Protein AF-A0A7S1A5G3-F1 (afdb_monomer_lite)

pLDDT: mean 84.03, std 14.02, range [36.09, 97.75]

InterPro domains:
  IPR007710 Nucleoside 2-deoxyribosyltransferase [PF05014] (2-92)

Secondary structure (DSSP, 8-state):
-TTSPPP--HHHHHHHTT---TTSTTHHHHHHHHHHHHHHHSS-EEEE--BTTBPHHHHHHHHHHHHTT--EEEE-------SSTTS-S-GGGGGGS-SSHHHHGGGEESSGGGGG-TTSHHHHHHTTPPPP---

Sequence (135 aa):
EALDVEVYEPFQRNVQAGLIRKDDADWAWRVAQADAEAVRSCDALFAVITGVPPDEGVCVELGIAIALGKPTFLFRDDCRPAESEGIPCNLMLMAGLPRDPRERRRYFYSSLDQIGDPAMALWDWARGSPATDCT

Organism: Noctiluca scintillans (NCBI:txid2966)

Radius of gyration: 15.72 Å; chains: 1; bounding box: 36×31×41 Å

Foldseek 3Di:
DLLPDDDDDLVVVCVVVVLDDPPDPCSVVVSLVVLLVCLVPDQAEEAEQEDVRGDPSSVVSLVSNLVVLHQYAYEYQDDDAADDDPDRYDPVSCSNAAPDPCRRVLRYHNDPVSCNPPSHQNNCVSVVNPSDDRD

Structure (mmCIF, N/CA/C/O backbone):
data_AF-A0A7S1A5G3-F1
#
_entry.id   AF-A0A7S1A5G3-F1
#
loop_
_atom_site.group_PDB
_atom_site.id
_atom_site.type_symbol
_atom_site.label_atom_id
_atom_site.label_alt_id
_atom_site.label_comp_id
_atom_site.label_asym_id
_atom_site.label_entity_id
_atom_site.label_seq_id
_atom_site.pdbx_PDB_ins_code
_atom_site.Cartn_x
_atom_site.Cartn_y
_atom_site.Cartn_z
_atom_site.occupancy
_atom_site.B_iso_or_equiv
_atom_site.auth_seq_id
_atom_site.auth_comp_id
_atom_site.auth_asym_id
_atom_site.auth_atom_id
_atom_site.pdbx_PDB_model_num
ATOM 1 N N . GLU A 1 1 ? -5.161 -15.319 3.426 1.00 49.81 1 GLU A N 1
ATOM 2 C CA . GLU A 1 1 ? -6.476 -16.001 3.442 1.00 49.81 1 GLU A CA 1
ATOM 3 C C . GLU A 1 1 ? -7.374 -15.645 4.638 1.00 49.81 1 GLU A C 1
ATOM 5 O O . GLU A 1 1 ? -8.580 -15.713 4.482 1.00 49.81 1 GLU A O 1
ATOM 10 N N . ALA A 1 2 ? -6.862 -15.204 5.800 1.00 62.97 2 ALA A N 1
ATOM 11 C CA . ALA A 1 2 ? -7.689 -14.952 6.999 1.00 62.97 2 ALA A CA 1
ATOM 12 C C . ALA A 1 2 ? -8.745 -13.820 6.896 1.00 62.97 2 ALA A C 1
ATOM 14 O O . ALA A 1 2 ? -9.651 -13.771 7.724 1.00 62.97 2 ALA A O 1
ATOM 15 N N . LEU A 1 3 ? -8.630 -12.923 5.910 1.00 74.56 3 LEU A N 1
ATOM 16 C CA . LEU A 1 3 ? -9.534 -11.780 5.708 1.00 74.56 3 LEU A CA 1
ATOM 17 C C . LEU A 1 3 ? -10.351 -11.852 4.411 1.00 74.56 3 LEU A C 1
ATOM 19 O O . LEU A 1 3 ? -10.988 -10.869 4.066 1.00 74.56 3 LEU A O 1
ATOM 23 N N . ASP A 1 4 ? -10.310 -12.977 3.689 1.00 81.25 4 ASP A N 1
ATOM 24 C CA . ASP A 1 4 ? -10.963 -13.124 2.373 1.00 81.25 4 ASP A CA 1
ATOM 25 C C . ASP A 1 4 ? -10.546 -12.050 1.341 1.00 81.25 4 ASP A C 1
ATOM 27 O O . ASP A 1 4 ? -11.309 -11.643 0.472 1.00 81.25 4 ASP A O 1
ATOM 31 N N . VAL A 1 5 ? -9.300 -11.575 1.451 1.00 82.12 5 VAL A N 1
ATOM 32 C CA . VAL A 1 5 ? -8.686 -10.625 0.514 1.00 82.12 5 VAL A CA 1
ATOM 33 C C . VAL A 1 5 ? -7.734 -11.352 -0.431 1.00 82.12 5 VAL A C 1
ATOM 35 O O . VAL A 1 5 ? -6.932 -12.191 0.001 1.00 82.12 5 VAL A O 1
ATOM 38 N N . GLU A 1 6 ? -7.787 -11.006 -1.716 1.00 85.44 6 GLU A N 1
ATOM 39 C CA . GLU A 1 6 ? -6.766 -11.409 -2.681 1.00 85.44 6 GLU A CA 1
ATOM 40 C C . GLU A 1 6 ? -5.528 -10.521 -2.510 1.00 85.44 6 GLU A C 1
ATOM 42 O O . GLU A 1 6 ? -5.623 -9.295 -2.468 1.00 85.44 6 GLU A O 1
ATOM 47 N N . VAL A 1 7 ? -4.349 -11.139 -2.415 1.00 86.88 7 VAL A N 1
ATOM 48 C CA . VAL A 1 7 ? -3.080 -10.411 -2.317 1.00 86.88 7 VAL A CA 1
ATOM 49 C C . VAL A 1 7 ? -2.415 -10.373 -3.687 1.00 86.88 7 VAL A C 1
ATOM 51 O O . VAL A 1 7 ? -2.089 -11.410 -4.273 1.00 86.88 7 VAL A O 1
ATOM 54 N N . TYR A 1 8 ? -2.176 -9.160 -4.178 1.00 84.38 8 TYR A N 1
ATOM 55 C CA . TYR A 1 8 ? -1.334 -8.914 -5.340 1.00 84.38 8 TYR A CA 1
ATOM 56 C C . TYR A 1 8 ? 0.064 -8.502 -4.869 1.00 84.38 8 TYR A C 1
ATOM 58 O O . TYR A 1 8 ? 0.243 -7.407 -4.345 1.00 84.38 8 TYR A O 1
ATOM 66 N N . GLU A 1 9 ? 1.050 -9.383 -5.046 1.00 85.94 9 GLU A N 1
ATOM 67 C CA . GLU A 1 9 ? 2.460 -9.079 -4.778 1.00 85.94 9 GLU A CA 1
ATOM 68 C C . GLU A 1 9 ? 3.178 -8.822 -6.121 1.00 85.94 9 GLU A C 1
ATOM 70 O O . GLU A 1 9 ? 3.230 -9.737 -6.959 1.00 85.94 9 GLU A O 1
ATOM 75 N N . PRO A 1 10 ? 3.673 -7.593 -6.372 1.00 78.56 10 PRO A N 1
ATOM 76 C CA . PRO A 1 10 ? 4.192 -7.193 -7.678 1.00 78.56 10 PRO A CA 1
ATOM 77 C C . PRO A 1 10 ? 5.359 -8.043 -8.176 1.00 78.56 10 PRO A C 1
ATOM 79 O O . PRO A 1 10 ? 5.381 -8.425 -9.348 1.00 78.56 10 PRO A O 1
ATOM 82 N N . PHE A 1 11 ? 6.312 -8.404 -7.313 1.00 77.12 11 PHE A N 1
ATOM 83 C CA . PHE A 1 11 ? 7.509 -9.118 -7.747 1.00 77.12 11 PHE A CA 1
ATOM 84 C C . PHE A 1 11 ? 7.169 -10.516 -8.273 1.00 77.12 11 PHE A C 1
ATOM 86 O O . PHE A 1 11 ? 7.557 -10.883 -9.386 1.00 77.12 11 PHE A O 1
ATOM 93 N N . GLN A 1 12 ? 6.382 -11.282 -7.521 1.00 77.56 12 GLN A N 1
ATOM 94 C CA . GLN A 1 12 ? 5.920 -12.608 -7.904 1.00 77.56 12 GLN A CA 1
ATOM 95 C C . GLN A 1 12 ? 5.108 -12.556 -9.202 1.00 77.56 12 GLN A C 1
ATOM 97 O O . GLN A 1 12 ? 5.316 -13.390 -10.087 1.00 77.56 12 GLN A O 1
ATOM 102 N N . ARG A 1 13 ? 4.214 -11.570 -9.350 1.00 79.19 13 ARG A N 1
ATOM 103 C CA . ARG A 1 13 ? 3.371 -11.410 -10.547 1.00 79.19 13 ARG A CA 1
ATOM 104 C C . ARG A 1 13 ? 4.196 -11.017 -11.775 1.00 79.19 13 ARG A C 1
ATOM 106 O O . ARG A 1 13 ? 4.025 -11.625 -12.829 1.00 79.19 13 ARG A O 1
ATOM 113 N N . ASN A 1 14 ? 5.141 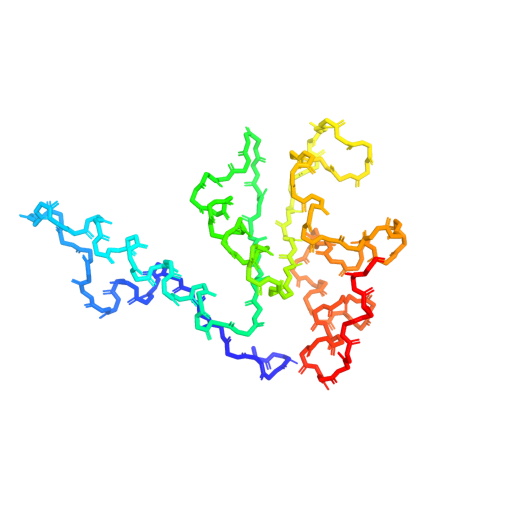-10.088 -11.642 1.00 77.38 14 ASN A N 1
ATOM 114 C CA . ASN A 1 14 ? 6.014 -9.656 -12.739 1.00 77.38 14 ASN A CA 1
ATOM 115 C C . ASN A 1 14 ? 6.971 -10.765 -13.199 1.00 77.38 14 ASN A C 1
ATOM 117 O O . ASN A 1 14 ? 7.229 -10.904 -14.400 1.00 77.38 14 ASN A O 1
ATOM 121 N N . VAL A 1 15 ? 7.463 -11.588 -12.265 1.00 75.00 15 VAL A N 1
ATOM 122 C CA . VAL A 1 15 ? 8.238 -12.798 -12.580 1.00 75.00 15 VAL A CA 1
ATOM 123 C C . VAL A 1 15 ? 7.375 -13.809 -13.337 1.00 75.00 15 VAL A C 1
ATOM 125 O O . VAL A 1 15 ? 7.792 -14.288 -14.391 1.00 75.00 15 VAL A O 1
ATOM 128 N N . GLN A 1 16 ? 6.165 -14.107 -12.851 1.00 71.00 16 GLN A N 1
ATOM 129 C CA . GLN A 1 16 ? 5.237 -15.037 -13.510 1.00 71.00 16 GLN A CA 1
ATOM 130 C C . GLN A 1 16 ? 4.817 -14.561 -14.907 1.00 71.00 16 GLN A C 1
ATOM 132 O O . GLN A 1 16 ? 4.711 -15.370 -15.826 1.00 71.00 16 GLN A O 1
ATOM 137 N N . ALA A 1 17 ? 4.624 -13.253 -15.083 1.00 72.69 17 ALA A N 1
ATOM 138 C CA . ALA A 1 17 ? 4.282 -12.634 -16.361 1.00 72.69 17 ALA A CA 1
ATOM 139 C C . ALA A 1 17 ? 5.467 -12.556 -17.344 1.00 72.69 17 ALA A C 1
ATOM 141 O O . ALA A 1 17 ? 5.286 -12.147 -18.491 1.00 72.69 17 ALA A O 1
ATOM 142 N N . GLY A 1 18 ? 6.684 -12.926 -16.922 1.00 77.94 18 GLY A N 1
ATOM 143 C CA . GLY A 1 18 ? 7.877 -12.885 -17.770 1.00 77.94 18 GLY A CA 1
ATOM 144 C C . GLY A 1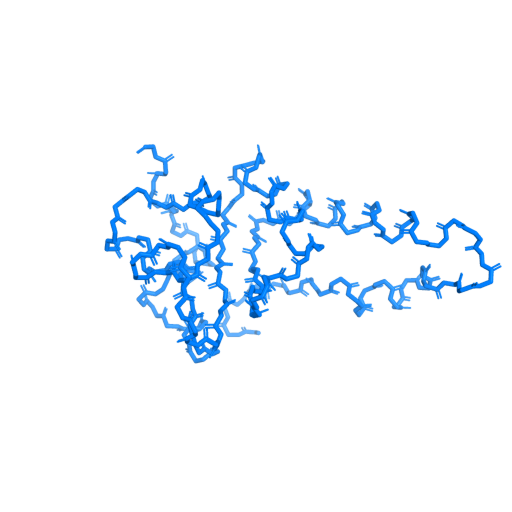 18 ? 8.313 -11.468 -18.153 1.00 77.94 18 GLY A C 1
ATOM 145 O O . GLY A 1 18 ? 8.990 -11.291 -19.166 1.00 77.94 18 GLY A O 1
ATOM 146 N N . LEU A 1 19 ? 7.928 -10.455 -17.366 1.00 75.62 19 LEU A N 1
ATOM 147 C CA . LEU A 1 19 ? 8.259 -9.051 -17.636 1.00 75.62 19 LEU A CA 1
ATOM 148 C C . LEU A 1 19 ? 9.722 -8.725 -17.316 1.00 75.62 19 LEU A C 1
ATOM 150 O O . LEU A 1 19 ? 10.304 -7.819 -17.911 1.00 75.62 19 LEU A O 1
ATOM 154 N N . ILE A 1 20 ? 10.341 -9.483 -16.409 1.00 79.94 20 ILE A N 1
ATOM 155 C CA . ILE A 1 20 ? 11.737 -9.284 -16.018 1.00 79.94 20 ILE A CA 1
ATOM 156 C C . ILE A 1 20 ? 12.656 -9.977 -17.028 1.00 79.94 20 ILE A C 1
ATOM 158 O O . ILE A 1 20 ? 12.984 -11.157 -16.904 1.00 79.94 20 ILE A O 1
ATOM 162 N N . ARG A 1 21 ? 13.102 -9.212 -18.025 1.00 80.38 21 ARG A N 1
ATOM 163 C CA . ARG A 1 21 ? 14.027 -9.654 -19.074 1.00 80.38 21 ARG A CA 1
ATOM 164 C C . ARG A 1 21 ? 15.229 -8.729 -19.172 1.00 80.38 21 ARG A C 1
ATOM 166 O O . ARG A 1 21 ? 15.201 -7.734 -19.879 1.00 80.38 21 ARG A O 1
ATOM 173 N N . LYS A 1 22 ? 16.307 -9.054 -18.453 1.00 79.25 22 LYS A N 1
ATOM 174 C CA . LYS A 1 22 ? 17.496 -8.183 -18.344 1.00 79.25 22 LYS A CA 1
ATOM 175 C C . LYS A 1 22 ? 18.222 -7.927 -19.673 1.00 79.25 22 LYS A C 1
ATOM 177 O O . LYS A 1 22 ? 19.060 -7.035 -19.732 1.00 79.25 22 LYS A O 1
ATOM 182 N N . ASP A 1 23 ? 17.917 -8.704 -20.705 1.00 87.06 23 ASP A N 1
ATOM 183 C CA . ASP A 1 23 ? 18.405 -8.561 -22.076 1.00 87.06 23 ASP A CA 1
ATOM 184 C C . ASP A 1 23 ? 17.576 -7.588 -22.941 1.00 87.06 23 ASP A C 1
ATOM 186 O O . ASP A 1 23 ? 17.947 -7.315 -24.080 1.00 87.06 23 ASP A O 1
ATOM 190 N N . ASP A 1 24 ? 16.476 -7.049 -22.415 1.00 86.44 24 ASP A N 1
ATOM 191 C CA . ASP A 1 24 ? 15.525 -6.192 -23.123 1.00 86.44 24 ASP A CA 1
ATOM 192 C C . ASP A 1 24 ? 15.531 -4.769 -22.544 1.00 86.44 24 ASP A C 1
ATOM 194 O O . ASP A 1 24 ? 15.118 -4.564 -21.412 1.00 86.44 24 ASP A O 1
ATOM 198 N N . ALA A 1 25 ? 15.960 -3.760 -23.305 1.00 88.56 25 ALA A N 1
ATOM 199 C CA . ALA A 1 25 ? 16.104 -2.389 -22.796 1.00 88.56 25 ALA A CA 1
ATOM 200 C C . ALA A 1 25 ? 14.824 -1.799 -22.153 1.00 88.56 25 ALA A C 1
ATOM 202 O O . ALA A 1 25 ? 14.935 -0.941 -21.277 1.00 88.56 25 ALA A O 1
ATOM 203 N N . ASP A 1 26 ? 13.636 -2.299 -22.514 1.00 91.94 26 ASP A N 1
ATOM 204 C CA . ASP A 1 26 ? 12.344 -1.789 -22.044 1.00 91.94 26 ASP A CA 1
ATOM 205 C C . ASP A 1 26 ? 11.768 -2.584 -20.858 1.00 91.94 26 ASP A C 1
ATOM 207 O O . ASP A 1 26 ? 10.647 -2.316 -20.409 1.00 91.94 26 ASP A O 1
ATOM 211 N N . TRP A 1 27 ? 12.479 -3.597 -20.341 1.00 90.69 27 TRP A N 1
ATOM 212 C CA . TRP A 1 27 ? 11.969 -4.447 -19.254 1.00 90.69 27 TRP A CA 1
ATOM 213 C C . TRP A 1 27 ? 11.611 -3.628 -18.007 1.00 90.69 27 TRP A C 1
ATOM 215 O O . TRP A 1 27 ? 10.518 -3.779 -17.465 1.00 90.69 27 TRP A O 1
ATOM 225 N N . ALA A 1 28 ? 12.491 -2.711 -17.594 1.00 89.31 28 ALA A N 1
ATOM 226 C CA . ALA A 1 28 ? 12.301 -1.916 -16.383 1.00 89.31 28 ALA A CA 1
ATOM 227 C C . ALA A 1 28 ? 11.111 -0.953 -16.517 1.00 89.31 28 ALA A C 1
ATOM 229 O O . ALA A 1 28 ? 10.328 -0.800 -15.583 1.00 89.31 28 ALA A O 1
ATOM 230 N N . TRP A 1 29 ? 10.932 -0.351 -17.698 1.00 92.44 29 TRP A N 1
ATOM 231 C CA . TRP A 1 29 ? 9.797 0.530 -17.967 1.00 92.44 29 TRP A CA 1
ATOM 232 C C . TRP A 1 29 ? 8.468 -0.231 -17.923 1.00 92.44 29 TRP A C 1
ATOM 234 O O . TRP A 1 29 ? 7.515 0.243 -17.309 1.00 92.44 29 TRP A O 1
ATOM 244 N N . ARG A 1 30 ? 8.399 -1.432 -18.515 1.00 91.25 30 ARG A N 1
ATOM 245 C CA . ARG A 1 30 ? 7.181 -2.260 -18.481 1.00 91.25 30 ARG A CA 1
ATOM 246 C C . ARG A 1 30 ? 6.828 -2.731 -17.078 1.00 91.25 30 ARG A C 1
ATOM 248 O O . ARG A 1 30 ? 5.651 -2.718 -16.742 1.00 91.25 30 ARG A O 1
ATOM 255 N N . VAL A 1 31 ? 7.826 -3.109 -16.278 1.00 91.38 31 VAL A N 1
ATOM 256 C CA . VAL A 1 31 ? 7.627 -3.444 -14.861 1.00 91.38 31 VAL A CA 1
ATOM 257 C C . VAL A 1 31 ? 7.043 -2.242 -14.119 1.00 91.38 31 VAL A C 1
ATOM 259 O O . VAL A 1 31 ? 5.972 -2.359 -13.540 1.00 91.38 31 VAL A O 1
ATOM 262 N N . ALA A 1 32 ? 7.639 -1.055 -14.259 1.00 92.50 32 ALA A N 1
ATOM 263 C CA . ALA A 1 32 ? 7.122 0.153 -13.613 1.00 92.50 32 ALA A CA 1
ATOM 264 C C . ALA A 1 32 ? 5.688 0.521 -14.053 1.00 92.50 32 ALA A C 1
ATOM 266 O O . ALA A 1 32 ? 4.885 0.969 -13.237 1.00 92.50 32 ALA A O 1
ATOM 267 N N . GLN A 1 33 ? 5.339 0.338 -15.335 1.00 94.94 33 GLN A N 1
ATOM 268 C CA . GLN A 1 33 ? 3.960 0.539 -15.805 1.00 94.94 33 GLN A CA 1
ATOM 269 C C . GLN A 1 33 ? 2.995 -0.500 -15.226 1.00 94.94 33 GLN A C 1
ATOM 271 O O . GLN A 1 33 ? 1.877 -0.141 -14.863 1.00 94.94 33 GLN A O 1
ATOM 276 N N . ALA A 1 34 ? 3.417 -1.763 -15.137 1.00 93.25 34 ALA A N 1
ATOM 277 C CA . ALA A 1 34 ? 2.613 -2.834 -14.561 1.00 93.25 34 ALA A CA 1
ATOM 278 C C . ALA A 1 34 ? 2.353 -2.597 -13.067 1.00 93.25 34 ALA A C 1
ATOM 280 O O . ALA A 1 34 ? 1.216 -2.739 -12.628 1.00 93.25 34 ALA A O 1
ATOM 281 N N . ASP A 1 35 ? 3.361 -2.153 -12.318 1.00 94.44 35 ASP A N 1
ATOM 282 C CA . ASP A 1 35 ? 3.239 -1.844 -10.890 1.00 94.44 35 ASP A CA 1
ATOM 283 C C . ASP A 1 35 ? 2.313 -0.640 -10.663 1.00 94.44 35 ASP A C 1
ATOM 285 O O . ASP A 1 35 ? 1.370 -0.703 -9.871 1.00 94.44 35 ASP A O 1
ATOM 289 N N . ALA A 1 36 ? 2.480 0.433 -11.446 1.00 95.69 36 ALA A N 1
ATOM 290 C CA . ALA A 1 36 ? 1.587 1.589 -11.385 1.00 95.69 36 ALA A CA 1
ATOM 291 C C . ALA A 1 36 ? 0.130 1.228 -11.728 1.00 95.69 36 ALA A C 1
ATOM 293 O O . ALA A 1 36 ? -0.802 1.762 -11.122 1.00 95.69 36 ALA A O 1
ATOM 294 N N . GLU A 1 37 ? -0.084 0.332 -12.694 1.00 95.44 37 GLU A N 1
ATOM 295 C CA . GLU A 1 37 ? -1.420 -0.152 -13.042 1.00 95.44 37 GLU A CA 1
ATOM 296 C C . GLU A 1 37 ? -2.001 -1.073 -11.965 1.00 95.44 37 GLU A C 1
ATOM 298 O O . GLU A 1 37 ? -3.181 -0.958 -11.633 1.00 95.44 37 GLU A O 1
ATOM 303 N N . ALA A 1 38 ? -1.179 -1.917 -11.339 1.00 94.69 38 ALA A N 1
ATOM 304 C CA . ALA A 1 38 ? -1.594 -2.727 -10.200 1.00 94.69 38 ALA A CA 1
ATOM 305 C C . ALA A 1 38 ? -2.121 -1.839 -9.062 1.00 94.69 38 ALA A C 1
ATOM 307 O O . ALA A 1 38 ? -3.226 -2.074 -8.575 1.00 94.69 38 ALA A O 1
ATOM 308 N N . VAL A 1 39 ? -1.415 -0.751 -8.732 1.00 96.38 39 VAL A N 1
ATOM 309 C CA . VAL A 1 39 ? -1.880 0.231 -7.738 1.00 96.38 39 VAL A CA 1
ATOM 310 C C . VAL A 1 39 ? -3.190 0.897 -8.167 1.00 96.38 39 VAL A C 1
ATOM 312 O O . VAL A 1 39 ? -4.073 1.111 -7.341 1.00 96.38 39 VAL A O 1
ATOM 315 N N . ARG A 1 40 ? -3.369 1.229 -9.453 1.00 95.88 40 ARG A N 1
ATOM 316 C CA . ARG A 1 40 ? -4.635 1.806 -9.949 1.00 95.88 40 ARG A CA 1
ATOM 317 C C . ARG A 1 40 ? -5.802 0.829 -9.858 1.00 95.88 40 ARG A C 1
ATOM 319 O O . ARG A 1 40 ? -6.912 1.259 -9.542 1.00 95.88 40 ARG A O 1
ATOM 326 N N . SER A 1 41 ? -5.554 -0.447 -10.122 1.00 95.12 41 SER A N 1
ATOM 327 C CA . SER A 1 41 ? -6.582 -1.487 -10.186 1.00 95.12 41 SER A CA 1
ATOM 328 C C . SER A 1 41 ? -6.950 -2.100 -8.832 1.00 95.12 41 SER A C 1
ATOM 330 O O . SER A 1 41 ? -8.042 -2.643 -8.713 1.00 95.12 41 SER A O 1
ATOM 332 N N . CYS A 1 42 ? -6.090 -1.996 -7.812 1.00 94.75 42 CYS A N 1
ATOM 333 C CA . CYS A 1 42 ? -6.365 -2.570 -6.494 1.00 94.75 42 CYS A CA 1
ATOM 334 C C . CYS A 1 42 ? -7.414 -1.772 -5.704 1.00 94.75 42 CYS A C 1
ATOM 336 O O . CYS A 1 42 ? -7.558 -0.563 -5.883 1.00 94.75 42 CYS A O 1
ATOM 338 N N . ASP A 1 43 ? -8.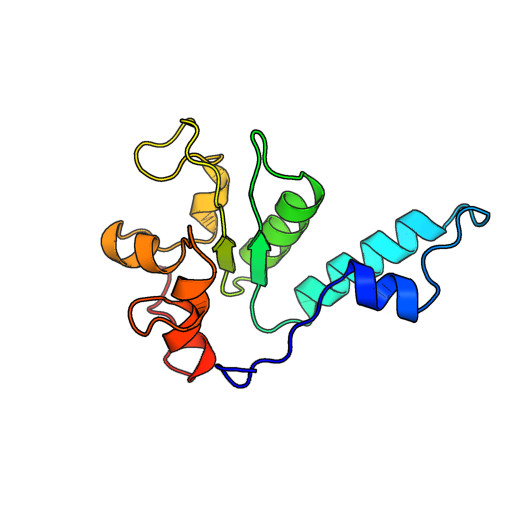111 -2.416 -4.771 1.00 94.88 43 ASP A N 1
ATOM 339 C CA . ASP A 1 43 ? -9.098 -1.739 -3.919 1.00 94.88 43 ASP A CA 1
ATOM 340 C C . ASP A 1 43 ? -8.463 -0.996 -2.729 1.00 94.88 43 ASP A C 1
ATOM 342 O O . ASP A 1 43 ? -9.008 -0.003 -2.246 1.00 94.88 43 ASP A O 1
ATOM 346 N N . ALA A 1 44 ? -7.295 -1.449 -2.269 1.00 94.62 44 ALA A N 1
ATOM 347 C CA . ALA A 1 44 ? -6.492 -0.812 -1.227 1.00 94.62 44 ALA A CA 1
ATOM 348 C C . ALA A 1 44 ? -5.011 -1.180 -1.366 1.00 94.62 44 ALA A C 1
ATOM 350 O O . ALA A 1 44 ? -4.653 -2.128 -2.070 1.00 94.62 44 ALA A O 1
ATOM 351 N N . LEU A 1 45 ? -4.148 -0.441 -0.667 1.00 96.38 45 LEU A N 1
ATOM 352 C CA . LEU A 1 45 ? -2.709 -0.691 -0.623 1.00 96.38 45 LEU A CA 1
ATOM 353 C C . LEU A 1 45 ? -2.253 -1.012 0.804 1.00 96.38 45 LEU A C 1
ATOM 355 O O . LEU A 1 45 ? -2.498 -0.240 1.730 1.00 96.38 45 LEU A O 1
ATOM 359 N N . PHE A 1 46 ? -1.532 -2.120 0.968 1.00 95.62 46 PHE A N 1
ATOM 360 C CA . PHE A 1 46 ? -0.796 -2.442 2.190 1.00 95.62 46 PHE A CA 1
ATOM 361 C C . PHE A 1 46 ? 0.703 -2.258 1.924 1.00 95.62 46 PHE A C 1
ATOM 363 O O . PHE A 1 46 ? 1.351 -3.119 1.334 1.00 95.62 46 PHE A O 1
ATOM 370 N N . ALA A 1 47 ? 1.242 -1.102 2.305 1.00 94.44 47 ALA A N 1
ATOM 371 C CA . ALA A 1 47 ? 2.605 -0.688 1.997 1.00 94.44 47 ALA A CA 1
ATOM 372 C C . ALA A 1 47 ? 3.587 -1.099 3.102 1.00 94.44 47 ALA A C 1
ATOM 374 O O . ALA A 1 47 ? 3.461 -0.687 4.256 1.00 94.44 47 ALA A O 1
ATOM 375 N N . VAL A 1 48 ? 4.609 -1.871 2.729 1.00 92.19 48 VAL A N 1
ATOM 376 C CA . VAL A 1 48 ? 5.730 -2.240 3.604 1.00 92.19 48 VAL A CA 1
ATOM 377 C C . VAL A 1 48 ? 6.785 -1.139 3.535 1.00 92.19 48 VAL A C 1
ATOM 379 O O . VAL A 1 48 ? 7.530 -1.039 2.568 1.00 92.19 48 VAL A O 1
ATOM 382 N N . ILE A 1 49 ? 6.849 -0.301 4.567 1.00 89.62 49 ILE A N 1
ATOM 383 C CA . ILE A 1 49 ? 7.723 0.881 4.635 1.00 89.62 49 ILE A CA 1
ATOM 384 C C . ILE A 1 49 ? 8.882 0.701 5.628 1.00 89.62 49 ILE A C 1
ATOM 386 O O . ILE A 1 49 ? 9.363 1.669 6.224 1.00 89.62 49 ILE A O 1
ATOM 390 N N . THR A 1 50 ? 9.317 -0.542 5.841 1.00 84.00 50 THR A N 1
ATOM 391 C CA . THR A 1 50 ? 10.502 -0.860 6.647 1.00 84.00 50 THR A CA 1
ATOM 392 C C . THR A 1 50 ? 11.755 -0.226 6.036 1.00 84.00 50 THR A C 1
ATOM 394 O O . THR A 1 50 ? 11.966 -0.288 4.827 1.00 84.00 50 THR A O 1
ATOM 397 N N . GLY A 1 51 ? 12.611 0.359 6.881 1.00 76.69 51 GLY A N 1
ATOM 398 C CA . GLY A 1 51 ? 13.860 1.003 6.461 1.00 76.69 51 GLY A CA 1
ATOM 399 C C . GLY A 1 51 ? 13.935 2.494 6.801 1.00 76.69 51 GLY A C 1
ATOM 400 O O . GLY A 1 51 ? 12.952 3.141 7.169 1.00 76.69 51 GLY A O 1
ATOM 401 N N . VAL A 1 52 ? 15.147 3.052 6.728 1.00 74.56 52 VAL A N 1
ATOM 402 C CA . VAL A 1 52 ? 15.397 4.493 6.904 1.00 74.56 52 VAL A CA 1
ATOM 403 C C . VAL A 1 52 ? 16.407 4.947 5.841 1.00 74.56 52 VAL A C 1
ATOM 405 O O . VAL A 1 52 ? 17.602 4.697 6.022 1.00 74.56 52 VAL A O 1
ATOM 408 N N . PRO A 1 53 ? 15.965 5.610 4.755 1.00 75.12 53 PRO A N 1
ATOM 409 C CA . PRO A 1 53 ? 14.565 5.877 4.390 1.00 75.12 53 PRO A CA 1
ATOM 410 C C . PRO A 1 53 ? 13.805 4.600 3.963 1.00 75.12 53 PRO A C 1
ATOM 412 O O . PRO A 1 53 ? 14.449 3.587 3.680 1.00 75.12 53 PRO A O 1
ATOM 415 N N . PRO A 1 54 ? 12.457 4.625 3.929 1.00 84.06 54 PRO A N 1
ATOM 416 C CA . PRO A 1 54 ? 11.671 3.589 3.259 1.00 84.06 54 PRO A CA 1
ATOM 417 C C . PRO A 1 54 ? 12.057 3.458 1.781 1.00 84.06 54 PRO A C 1
ATOM 419 O O . PRO A 1 54 ? 12.577 4.410 1.193 1.00 84.06 54 PRO A O 1
ATOM 422 N N . ASP A 1 55 ? 11.772 2.298 1.187 1.00 88.88 55 ASP A N 1
ATOM 423 C CA . ASP A 1 55 ? 12.000 2.054 -0.239 1.00 88.88 55 ASP A CA 1
ATOM 424 C C . ASP A 1 55 ? 11.298 3.112 -1.113 1.00 88.88 55 ASP A C 1
ATOM 426 O O . ASP A 1 55 ? 10.126 3.448 -0.904 1.00 88.88 55 ASP A O 1
ATOM 430 N N . GLU A 1 56 ? 12.032 3.671 -2.077 1.00 90.81 56 GLU A N 1
ATOM 431 C CA . GLU A 1 56 ? 11.531 4.754 -2.926 1.00 90.81 56 GLU A CA 1
ATOM 432 C C . GLU A 1 56 ? 10.441 4.283 -3.897 1.00 90.81 56 GLU A C 1
ATOM 434 O O . GLU A 1 56 ? 9.510 5.043 -4.165 1.00 90.81 56 GLU A O 1
ATOM 439 N N . GLY A 1 57 ? 10.501 3.029 -4.360 1.00 91.81 57 GLY A N 1
ATOM 440 C CA . GLY A 1 57 ? 9.467 2.420 -5.194 1.00 91.81 57 GLY A CA 1
ATOM 441 C C . GLY A 1 57 ? 8.145 2.322 -4.441 1.00 91.81 57 GLY A C 1
ATOM 442 O O . GLY A 1 57 ? 7.133 2.848 -4.907 1.00 91.81 57 GLY A O 1
ATOM 443 N N . VAL A 1 58 ? 8.183 1.790 -3.214 1.00 92.88 58 VAL A N 1
ATOM 444 C CA . VAL A 1 58 ? 7.003 1.733 -2.332 1.00 92.88 58 VAL A CA 1
ATOM 445 C C . VAL A 1 58 ? 6.450 3.134 -2.051 1.00 92.88 58 VAL A C 1
ATOM 447 O O . VAL A 1 58 ? 5.235 3.332 -2.029 1.00 92.88 58 VAL A O 1
ATOM 450 N N . CYS A 1 59 ? 7.311 4.139 -1.861 1.00 93.38 59 CYS A N 1
ATOM 451 C CA . CYS A 1 59 ? 6.858 5.518 -1.656 1.00 93.38 59 CYS A CA 1
ATOM 452 C C . CYS A 1 59 ? 6.148 6.101 -2.889 1.00 93.38 59 CYS A C 1
ATOM 454 O O . CYS A 1 59 ? 5.178 6.845 -2.730 1.00 93.38 59 CYS A O 1
ATOM 456 N N . VAL A 1 60 ? 6.603 5.777 -4.105 1.00 95.69 60 VAL A N 1
ATOM 457 C CA . VAL A 1 60 ? 5.945 6.198 -5.354 1.00 95.69 60 VAL A CA 1
ATOM 458 C C . VAL A 1 60 ? 4.572 5.540 -5.487 1.00 95.69 60 VAL A C 1
ATOM 460 O O . VAL A 1 60 ? 3.588 6.234 -5.742 1.00 95.69 60 VAL A O 1
ATOM 463 N N . GLU A 1 61 ? 4.482 4.232 -5.259 1.00 96.94 61 GLU A N 1
ATOM 464 C CA . GLU A 1 61 ? 3.221 3.479 -5.282 1.00 96.94 61 GLU A CA 1
ATOM 465 C C . GLU A 1 61 ? 2.227 4.002 -4.241 1.00 96.94 61 GLU A C 1
ATOM 467 O O . GLU A 1 61 ? 1.063 4.266 -4.551 1.00 96.94 61 GLU A O 1
ATOM 472 N N . LEU A 1 62 ? 2.703 4.242 -3.018 1.00 95.75 62 LEU A N 1
ATOM 473 C CA . LEU A 1 62 ? 1.915 4.841 -1.949 1.00 95.75 62 LEU A CA 1
ATOM 474 C C . LEU A 1 62 ? 1.435 6.246 -2.329 1.00 95.75 62 LEU A C 1
ATOM 476 O O . LEU A 1 62 ? 0.267 6.566 -2.130 1.00 95.75 62 LEU A O 1
ATOM 480 N N . GLY A 1 63 ? 2.288 7.068 -2.943 1.00 96.25 63 GLY A N 1
ATOM 481 C CA . GLY A 1 63 ? 1.900 8.380 -3.461 1.00 96.25 63 GLY A CA 1
ATOM 482 C C . GLY A 1 63 ? 0.785 8.308 -4.511 1.00 96.25 63 GLY A C 1
ATOM 483 O O . GLY A 1 63 ? -0.158 9.099 -4.455 1.00 96.25 63 GLY A O 1
ATOM 484 N N . ILE A 1 64 ? 0.846 7.337 -5.431 1.00 97.75 64 ILE A N 1
ATOM 485 C CA . ILE A 1 64 ? -0.218 7.083 -6.417 1.00 97.75 64 ILE A CA 1
ATOM 486 C C . ILE A 1 64 ? -1.518 6.686 -5.705 1.00 97.75 64 ILE A C 1
ATOM 488 O O . ILE A 1 64 ? -2.571 7.244 -6.012 1.00 97.75 64 ILE A O 1
ATOM 492 N N . ALA A 1 65 ? -1.459 5.766 -4.739 1.00 97.38 65 ALA A N 1
ATOM 493 C CA . ALA A 1 65 ? -2.635 5.320 -3.991 1.00 97.38 65 ALA A CA 1
ATOM 494 C C . ALA A 1 65 ? -3.303 6.469 -3.216 1.00 97.38 65 ALA A C 1
ATOM 496 O O . ALA A 1 65 ? -4.522 6.633 -3.297 1.00 97.38 65 ALA A O 1
ATOM 497 N N . ILE A 1 66 ? -2.504 7.309 -2.547 1.00 96.25 66 ILE A N 1
ATOM 498 C CA . ILE A 1 66 ? -2.972 8.510 -1.840 1.00 96.25 66 ILE A CA 1
ATOM 499 C C . ILE A 1 66 ? -3.658 9.471 -2.813 1.00 96.25 66 ILE A C 1
ATOM 501 O O . ILE A 1 66 ? -4.766 9.932 -2.546 1.00 96.25 66 ILE A O 1
ATOM 505 N N . ALA A 1 67 ? -3.038 9.750 -3.964 1.0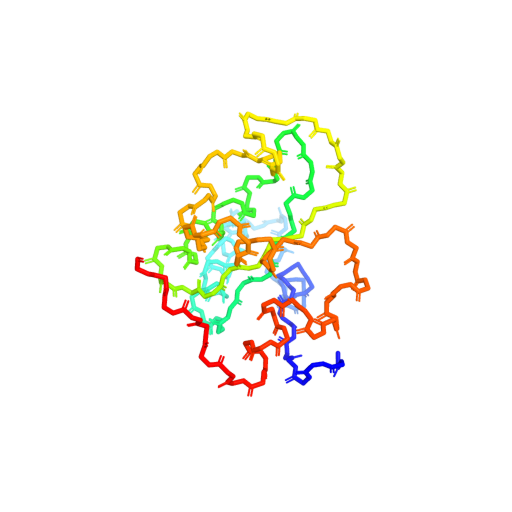0 97.12 67 ALA A N 1
ATOM 506 C CA . ALA A 1 67 ? -3.605 10.645 -4.973 1.00 97.12 67 ALA A CA 1
ATOM 507 C C . ALA A 1 67 ? -4.933 10.130 -5.559 1.00 97.12 67 ALA A C 1
ATOM 509 O O . ALA A 1 67 ? -5.773 10.927 -5.973 1.00 97.12 67 ALA A O 1
ATOM 510 N N . LEU A 1 68 ? -5.132 8.810 -5.581 1.00 96.56 68 LEU A N 1
ATOM 511 C CA . LEU A 1 68 ? -6.369 8.162 -6.021 1.00 96.56 68 LEU A CA 1
ATOM 512 C C . LEU A 1 68 ? -7.413 8.010 -4.901 1.00 96.56 68 LEU A C 1
ATOM 514 O O . LEU A 1 68 ? -8.488 7.476 -5.163 1.00 96.56 68 LEU A O 1
ATOM 518 N N . GLY A 1 69 ? -7.119 8.447 -3.671 1.00 94.50 69 GLY A N 1
ATOM 519 C CA . GLY A 1 69 ? -8.024 8.302 -2.526 1.00 94.50 69 GLY A CA 1
ATOM 520 C C . GLY A 1 69 ? -8.236 6.851 -2.088 1.00 94.50 69 GLY A C 1
ATOM 521 O O . GLY A 1 69 ? -9.262 6.533 -1.489 1.00 94.50 69 GLY A O 1
ATOM 522 N N . LYS A 1 70 ? -7.298 5.953 -2.411 1.00 94.81 70 LYS A N 1
ATOM 523 C CA . LYS A 1 70 ? -7.380 4.546 -2.009 1.00 94.81 70 LYS A CA 1
ATOM 524 C C . LYS A 1 70 ? -7.052 4.409 -0.519 1.00 94.81 70 LYS A C 1
ATOM 526 O O . LYS A 1 70 ? -6.161 5.111 -0.040 1.00 94.81 70 LYS A O 1
ATOM 531 N N . PRO A 1 71 ? -7.698 3.491 0.220 1.00 94.31 71 PRO A N 1
ATOM 532 C CA . PRO A 1 71 ? -7.275 3.147 1.572 1.00 94.31 71 PRO A CA 1
ATOM 533 C C . PRO A 1 71 ? -5.823 2.649 1.580 1.00 94.31 71 PRO A C 1
ATOM 535 O O . PRO A 1 71 ? -5.465 1.742 0.824 1.00 94.31 71 PRO A O 1
ATOM 538 N N . THR A 1 72 ? -4.986 3.243 2.435 1.00 95.31 72 THR A N 1
ATOM 539 C CA . THR A 1 72 ? -3.567 2.884 2.572 1.00 95.31 72 THR A CA 1
ATOM 540 C C . THR A 1 72 ? -3.245 2.446 3.993 1.00 95.31 72 THR A C 1
ATOM 542 O O . THR A 1 72 ? -3.454 3.200 4.943 1.00 95.31 72 THR A O 1
ATOM 545 N N . PHE A 1 73 ? -2.684 1.251 4.136 1.00 95.12 73 PHE A N 1
ATOM 546 C CA . PHE A 1 73 ? -2.236 0.667 5.397 1.00 95.12 73 PHE A CA 1
ATOM 547 C C . PHE A 1 73 ? -0.716 0.553 5.378 1.00 95.12 73 PHE A C 1
ATOM 549 O O . PHE A 1 73 ? -0.146 0.152 4.366 1.00 95.12 73 PHE A O 1
ATOM 556 N N . LEU A 1 74 ? -0.049 0.914 6.471 1.00 93.69 74 LEU A N 1
ATOM 557 C CA . LEU A 1 74 ? 1.408 0.994 6.526 1.00 93.69 74 LEU A CA 1
ATOM 558 C C . LEU A 1 74 ? 1.957 -0.059 7.478 1.00 93.69 74 LEU A C 1
ATOM 560 O O . LEU A 1 74 ? 1.610 -0.063 8.656 1.00 93.69 74 LEU A O 1
ATOM 564 N N . PHE A 1 75 ? 2.849 -0.912 6.994 1.00 92.19 75 PHE A N 1
ATOM 565 C CA . PHE A 1 75 ? 3.582 -1.864 7.816 1.00 92.19 75 PHE A CA 1
ATOM 566 C C . PHE A 1 75 ? 5.033 -1.442 7.989 1.00 92.19 75 PHE A C 1
ATOM 568 O O . PHE A 1 75 ? 5.704 -1.066 7.026 1.00 92.19 75 PHE A O 1
ATOM 575 N N . ARG A 1 76 ? 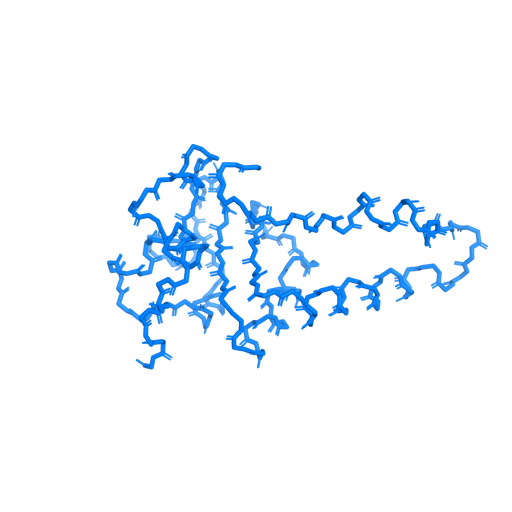5.524 -1.543 9.221 1.00 86.69 76 ARG A N 1
ATOM 576 C CA . ARG A 1 76 ? 6.907 -1.270 9.579 1.00 86.69 76 ARG A CA 1
ATOM 577 C C . ARG A 1 76 ? 7.294 -1.975 10.868 1.00 86.69 76 ARG A C 1
ATOM 579 O O . ARG A 1 76 ? 6.768 -1.666 11.932 1.00 86.69 76 ARG A O 1
ATOM 586 N N . ASP A 1 77 ? 8.304 -2.820 10.789 1.00 81.81 77 ASP A N 1
ATOM 587 C CA . ASP A 1 77 ? 8.844 -3.585 11.915 1.00 81.81 77 ASP A CA 1
ATOM 588 C C . ASP A 1 77 ? 10.104 -2.964 12.557 1.00 81.81 77 ASP A C 1
ATOM 590 O O . ASP A 1 77 ? 10.548 -3.440 13.603 1.00 81.81 77 ASP A O 1
ATOM 594 N N . ASP A 1 78 ? 10.674 -1.884 11.996 1.00 70.75 78 ASP A N 1
ATOM 595 C CA . ASP A 1 78 ? 11.881 -1.239 12.533 1.00 70.75 78 ASP A CA 1
ATOM 596 C C . ASP A 1 78 ? 11.610 0.058 13.334 1.00 70.75 78 ASP A C 1
ATOM 598 O O . ASP A 1 78 ? 11.146 1.076 12.824 1.00 70.75 78 ASP A O 1
ATOM 602 N N . CYS A 1 79 ? 11.957 0.041 14.626 1.00 55.53 79 CYS A N 1
ATOM 603 C CA . CYS A 1 79 ? 11.653 1.096 15.610 1.00 55.53 79 CYS A CA 1
ATOM 604 C C . CYS A 1 79 ? 12.704 2.225 15.702 1.00 55.53 79 CYS A C 1
ATOM 606 O O . CYS A 1 79 ? 12.990 2.716 16.798 1.00 55.53 79 CYS A O 1
ATOM 608 N N . ARG A 1 80 ? 13.339 2.630 14.597 1.00 59.06 80 ARG A N 1
ATOM 609 C CA . ARG A 1 80 ? 14.317 3.739 14.634 1.00 59.06 80 ARG A CA 1
ATOM 610 C C . ARG A 1 80 ? 13.599 5.096 14.606 1.00 59.06 80 ARG A C 1
ATOM 612 O O . ARG A 1 80 ? 12.592 5.198 13.917 1.00 59.06 80 ARG A O 1
ATOM 619 N N . PRO A 1 81 ? 14.069 6.133 15.327 1.00 54.91 81 PRO A N 1
ATOM 620 C CA . PRO A 1 81 ? 13.415 7.444 15.326 1.00 54.91 81 PRO A CA 1
ATOM 621 C C . PRO A 1 81 ? 13.421 8.071 13.924 1.00 54.91 81 PRO A C 1
ATOM 623 O O . PRO A 1 81 ? 14.442 8.015 13.240 1.00 54.91 81 PRO A O 1
ATOM 626 N N . ALA A 1 82 ? 12.326 8.718 13.524 1.00 56.34 82 ALA A N 1
ATOM 627 C CA . ALA A 1 82 ? 12.311 9.652 12.397 1.00 56.34 82 ALA A CA 1
ATOM 628 C C . ALA A 1 82 ? 11.571 10.939 12.777 1.00 56.34 82 ALA A C 1
ATOM 630 O O . ALA A 1 82 ? 11.199 11.118 13.934 1.00 56.34 82 ALA A O 1
ATOM 631 N N . GLU A 1 83 ? 11.399 11.836 11.805 1.00 51.50 83 GLU A N 1
ATOM 632 C CA . GLU A 1 83 ? 11.027 13.241 12.009 1.00 51.50 83 GLU A CA 1
ATOM 633 C C . GLU A 1 83 ? 9.689 13.471 12.735 1.00 51.50 83 GLU A C 1
ATOM 635 O O . GLU A 1 83 ? 9.530 14.518 13.359 1.00 51.50 83 GLU A O 1
ATOM 640 N N . SER A 1 84 ? 8.743 12.523 12.711 1.00 55.09 84 SER A N 1
ATOM 641 C CA . SER A 1 84 ? 7.492 12.625 13.477 1.00 55.09 84 SER A CA 1
ATOM 642 C C . SER A 1 84 ? 7.493 11.821 14.778 1.00 55.09 84 SER A C 1
ATOM 644 O O . SER A 1 84 ? 7.711 10.607 14.799 1.00 55.09 84 SER A O 1
ATOM 646 N N . GLU A 1 85 ? 7.138 12.494 15.877 1.00 53.81 85 GLU A N 1
ATOM 647 C CA . GLU A 1 85 ? 6.846 11.849 17.157 1.00 53.81 85 GLU A CA 1
ATOM 648 C C . GLU A 1 85 ? 5.677 10.858 16.993 1.00 53.81 85 GLU A C 1
ATOM 650 O O . GLU A 1 85 ? 4.559 11.227 16.634 1.00 53.81 85 GLU A O 1
ATOM 655 N N . GLY A 1 86 ? 5.934 9.572 17.245 1.00 58.31 86 GLY A N 1
ATOM 656 C CA . GLY A 1 86 ? 4.914 8.517 17.287 1.00 58.31 86 GLY A CA 1
ATOM 657 C C . GLY A 1 86 ? 4.765 7.657 16.027 1.00 58.31 86 GLY A C 1
ATOM 658 O O . GLY A 1 86 ? 4.261 6.544 16.155 1.00 58.31 86 GLY A O 1
ATOM 659 N N . ILE A 1 87 ? 5.231 8.107 14.856 1.00 62.78 87 ILE A N 1
ATOM 660 C CA . ILE A 1 87 ? 5.368 7.285 13.638 1.00 62.78 87 ILE A CA 1
ATOM 661 C C . ILE A 1 87 ? 6.653 7.732 12.939 1.00 62.78 87 ILE A C 1
ATOM 663 O O . ILE A 1 87 ? 6.688 8.845 12.428 1.00 62.78 87 ILE A O 1
ATOM 667 N N . PRO A 1 88 ? 7.724 6.932 12.899 1.00 62.97 88 PRO A N 1
ATOM 668 C CA . PRO A 1 88 ? 9.010 7.391 12.399 1.00 62.97 88 PRO A CA 1
ATOM 669 C C . PRO A 1 88 ? 9.094 7.343 10.862 1.00 62.97 88 PRO A C 1
ATOM 671 O O . PRO A 1 88 ? 9.985 6.710 10.311 1.00 62.97 88 PRO A O 1
ATOM 674 N N . CYS A 1 89 ? 8.222 8.028 10.127 1.00 70.75 89 CYS A N 1
ATOM 675 C CA . CYS A 1 89 ? 8.322 8.129 8.667 1.00 70.75 89 CYS A CA 1
ATOM 676 C C . CYS A 1 89 ? 8.374 9.583 8.186 1.00 70.75 89 CYS A C 1
ATOM 678 O O . CYS A 1 89 ? 8.221 10.519 8.967 1.00 70.75 89 CYS A O 1
ATOM 680 N N . ASN A 1 90 ? 8.600 9.771 6.884 1.00 81.62 90 ASN A N 1
ATOM 681 C CA . ASN A 1 90 ? 8.485 11.082 6.255 1.00 81.62 90 ASN A CA 1
ATOM 682 C C . ASN A 1 90 ? 7.060 11.642 6.446 1.00 81.62 90 ASN A C 1
ATOM 684 O O . ASN A 1 90 ? 6.078 10.904 6.313 1.00 81.62 90 ASN A O 1
ATOM 688 N N . LEU A 1 91 ? 6.950 12.946 6.729 1.00 85.38 91 LEU A N 1
ATOM 689 C CA . LEU A 1 91 ? 5.674 13.615 7.012 1.00 85.38 91 LEU A CA 1
ATOM 690 C C . LEU A 1 91 ? 4.648 13.491 5.877 1.00 85.38 91 LEU A C 1
ATOM 692 O O . LEU A 1 91 ? 3.449 13.505 6.142 1.00 85.38 91 LEU A O 1
ATOM 696 N N . MET A 1 92 ? 5.095 13.338 4.625 1.00 88.38 92 MET A N 1
ATOM 697 C CA . MET A 1 92 ? 4.205 13.261 3.463 1.00 88.38 92 MET A CA 1
ATOM 698 C C . MET A 1 92 ? 3.320 12.015 3.490 1.00 88.38 92 MET A C 1
ATOM 700 O O . MET A 1 92 ? 2.217 12.047 2.952 1.00 88.38 92 MET A O 1
ATOM 704 N N . LEU A 1 93 ? 3.741 10.947 4.179 1.00 87.38 93 LEU A N 1
ATOM 705 C CA . LEU A 1 93 ? 2.925 9.736 4.315 1.00 87.38 93 LEU A CA 1
ATOM 706 C C . LEU A 1 93 ? 1.663 9.974 5.152 1.00 87.38 93 LEU A C 1
ATOM 708 O O . LEU A 1 93 ? 0.692 9.234 5.029 1.00 87.38 93 LEU A O 1
ATOM 712 N N . MET A 1 94 ? 1.634 11.040 5.961 1.00 88.31 94 MET A N 1
ATOM 713 C CA . MET A 1 94 ? 0.443 11.421 6.721 1.00 88.31 94 MET A CA 1
ATOM 714 C C . MET A 1 94 ? -0.716 11.857 5.817 1.00 88.31 94 MET A C 1
ATOM 716 O O . MET A 1 94 ? -1.853 11.838 6.271 1.00 88.31 94 MET A O 1
ATOM 720 N N . ALA A 1 95 ? -0.455 12.224 4.556 1.00 91.19 95 ALA A N 1
ATOM 721 C CA . ALA A 1 95 ? -1.492 12.640 3.611 1.00 91.19 95 ALA A CA 1
ATOM 722 C C . ALA A 1 95 ? -2.484 11.516 3.261 1.00 91.19 95 ALA A C 1
ATOM 724 O O . ALA A 1 95 ? -3.620 11.806 2.904 1.00 91.19 95 ALA A O 1
ATOM 725 N N . GLY A 1 96 ? -2.066 10.251 3.381 1.00 90.00 96 GLY A N 1
ATOM 726 C CA . GLY A 1 96 ? -2.920 9.077 3.168 1.00 90.00 96 GLY A CA 1
ATOM 727 C C . GLY A 1 96 ? -3.657 8.589 4.410 1.00 90.00 96 GLY A C 1
ATOM 728 O O . GLY A 1 96 ? -4.349 7.577 4.350 1.00 90.00 96 GLY A O 1
ATOM 729 N N . LEU A 1 97 ? -3.465 9.247 5.555 1.00 91.25 97 LEU A N 1
ATOM 730 C CA . LEU A 1 97 ? -3.887 8.727 6.848 1.00 91.25 97 LEU A CA 1
ATOM 731 C C . LEU A 1 97 ? -4.899 9.645 7.546 1.00 91.25 97 LEU A C 1
ATOM 733 O O . LEU A 1 97 ? -4.891 10.860 7.336 1.00 91.25 97 LEU A O 1
ATOM 737 N N . PRO A 1 98 ? -5.713 9.101 8.469 1.00 91.94 98 PRO A N 1
ATOM 738 C CA . PRO A 1 98 ? -6.630 9.904 9.265 1.00 91.94 98 PRO A CA 1
ATOM 739 C C . PRO A 1 98 ? -5.930 10.994 10.082 1.00 91.94 98 PRO A C 1
ATOM 741 O O . PRO A 1 98 ? -4.868 10.794 10.692 1.00 91.94 98 PRO A O 1
ATOM 744 N N . ARG A 1 99 ? -6.589 12.153 10.177 1.00 90.06 99 ARG A N 1
ATOM 745 C CA . ARG A 1 99 ? -6.109 13.284 10.977 1.00 90.06 99 ARG A CA 1
ATOM 746 C C . ARG A 1 99 ? -6.093 12.970 12.472 1.00 90.06 99 ARG A C 1
ATOM 748 O O . ARG A 1 99 ? -5.136 13.357 13.146 1.00 90.06 99 ARG A O 1
ATOM 755 N N . ASP A 1 100 ? -7.108 12.277 12.990 1.00 90.81 100 ASP A N 1
ATOM 756 C CA . ASP A 1 100 ? -7.173 11.912 14.408 1.00 90.81 100 ASP A CA 1
ATOM 757 C C . ASP A 1 100 ? -6.053 10.916 14.779 1.00 90.81 100 ASP A C 1
ATOM 759 O O . ASP A 1 100 ? -5.957 9.850 14.169 1.00 90.81 100 ASP A O 1
ATOM 763 N N . PRO A 1 101 ? -5.196 11.213 15.775 1.00 87.38 101 PRO A N 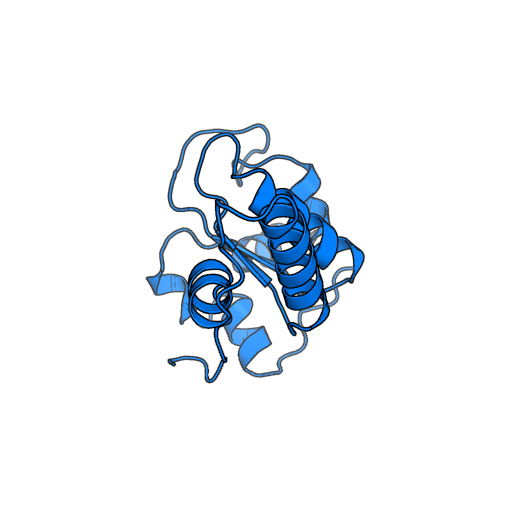1
ATOM 764 C CA . PRO A 1 101 ? -4.084 10.334 16.131 1.00 87.38 101 PRO A CA 1
ATOM 765 C C . PRO A 1 101 ? -4.489 8.955 16.665 1.00 87.38 101 PRO A C 1
ATOM 767 O O . PRO A 1 101 ? -3.673 8.036 16.604 1.00 87.38 101 PRO A O 1
ATOM 770 N N . ARG A 1 102 ? -5.690 8.795 17.239 1.00 88.50 102 ARG A N 1
ATOM 771 C CA . ARG A 1 102 ? -6.148 7.492 17.746 1.00 88.50 102 ARG A CA 1
ATOM 772 C C . ARG A 1 102 ? -6.588 6.615 16.587 1.00 88.50 102 ARG A C 1
ATOM 774 O O . ARG A 1 102 ? -6.166 5.466 16.522 1.00 88.50 102 ARG A O 1
ATOM 781 N N . GLU A 1 103 ? -7.342 7.183 15.653 1.00 91.56 103 GLU A N 1
ATOM 782 C CA . GLU A 1 103 ? -7.753 6.487 14.436 1.00 91.56 103 GLU A CA 1
ATOM 783 C C . GLU A 1 103 ? -6.545 6.154 13.553 1.00 91.56 103 GLU A C 1
ATOM 785 O O . GLU A 1 103 ? -6.384 5.018 13.115 1.00 91.56 103 GLU A O 1
ATOM 790 N N . ARG A 1 104 ? -5.612 7.099 13.387 1.00 90.75 104 ARG A N 1
ATOM 791 C CA . ARG A 1 104 ? -4.388 6.912 12.594 1.00 90.75 104 ARG A CA 1
ATOM 792 C C . ARG A 1 104 ? -3.568 5.693 13.008 1.00 90.75 104 ARG A C 1
ATOM 794 O O . ARG A 1 104 ? -3.012 5.007 12.156 1.00 90.75 104 ARG A O 1
ATOM 801 N N . ARG A 1 105 ? -3.492 5.402 14.311 1.00 89.62 105 ARG A N 1
ATOM 802 C CA . ARG A 1 105 ? -2.739 4.249 14.836 1.00 89.62 105 ARG A CA 1
ATOM 803 C C . ARG A 1 105 ? -3.252 2.911 14.304 1.00 89.62 105 ARG A C 1
ATOM 805 O O . ARG A 1 105 ? -2.466 1.982 14.200 1.00 89.62 105 ARG A O 1
ATOM 812 N N . ARG A 1 106 ? -4.528 2.823 13.923 1.00 94.00 106 ARG A N 1
ATOM 813 C CA . ARG A 1 106 ? -5.151 1.605 13.378 1.00 94.00 106 ARG A CA 1
ATOM 814 C C . ARG A 1 106 ? -4.706 1.297 11.947 1.00 94.00 106 ARG A C 1
ATOM 816 O O . ARG A 1 106 ? -4.930 0.193 11.463 1.00 94.00 106 ARG A O 1
ATOM 823 N N . TYR A 1 107 ? -4.080 2.258 11.270 1.00 93.75 107 TYR A N 1
ATOM 824 C CA . TYR A 1 107 ? -3.541 2.112 9.917 1.00 93.75 107 TYR A CA 1
ATOM 825 C C . TYR A 1 107 ? -2.050 1.752 9.913 1.00 93.75 107 TYR A C 1
ATOM 827 O O . TYR A 1 107 ? -1.486 1.551 8.840 1.00 93.75 107 TYR A O 1
ATOM 835 N N . PHE A 1 108 ? -1.410 1.667 11.085 1.00 91.31 108 PHE A N 1
ATOM 836 C CA . PHE A 1 108 ? 0.017 1.398 11.220 1.00 91.31 108 PHE A CA 1
ATOM 837 C C . PHE A 1 108 ? 0.271 0.069 11.937 1.00 91.31 108 PHE A C 1
ATOM 839 O O . PHE A 1 108 ? -0.139 -0.121 13.079 1.00 91.31 108 PHE A O 1
ATOM 846 N N . TYR A 1 109 ? 0.987 -0.829 11.273 1.00 92.19 109 TYR A N 1
ATOM 847 C CA . TYR A 1 109 ? 1.225 -2.204 11.696 1.00 92.19 109 TYR A CA 1
ATOM 848 C C . TYR A 1 109 ? 2.711 -2.380 11.979 1.00 92.19 109 TYR A C 1
ATOM 850 O O . TYR A 1 109 ? 3.544 -2.077 11.131 1.00 92.19 109 TYR A O 1
ATOM 858 N N . SER A 1 110 ? 3.047 -2.897 13.153 1.00 89.19 110 SER A N 1
ATOM 859 C CA . SER A 1 110 ? 4.419 -3.220 13.553 1.00 89.19 110 SER A CA 1
ATOM 860 C C . SER A 1 110 ? 4.673 -4.711 13.754 1.00 89.19 110 SER A C 1
ATOM 862 O O . SER A 1 110 ? 5.795 -5.113 14.041 1.00 89.19 110 SER A O 1
ATOM 864 N N . SER A 1 111 ? 3.634 -5.537 13.634 1.00 89.69 111 SER A N 1
ATOM 865 C CA . SER A 1 111 ? 3.727 -6.995 13.594 1.00 89.69 111 SER A CA 1
ATOM 866 C C . SER A 1 111 ? 2.742 -7.540 12.567 1.00 89.69 111 SER A C 1
ATOM 868 O O . SER A 1 111 ? 1.657 -6.989 12.380 1.00 89.69 111 SER A O 1
ATOM 870 N N . LEU A 1 112 ? 3.107 -8.645 11.918 1.00 90.31 112 LEU A N 1
ATOM 871 C CA . LEU A 1 112 ? 2.215 -9.359 11.005 1.00 90.31 112 LEU A CA 1
ATOM 872 C C . LEU A 1 112 ? 0.980 -9.913 11.729 1.00 90.31 112 LEU A C 1
ATOM 874 O O . LEU A 1 112 ? -0.080 -10.024 11.118 1.00 90.31 112 LEU A O 1
ATOM 878 N N . ASP A 1 113 ? 1.077 -10.178 13.035 1.00 90.94 113 ASP A N 1
ATOM 879 C CA . ASP A 1 113 ? -0.051 -10.654 13.849 1.00 90.94 113 ASP A CA 1
ATOM 880 C C . ASP A 1 113 ? -1.217 -9.651 13.876 1.00 90.94 113 ASP A C 1
ATOM 882 O O . ASP A 1 113 ? -2.370 -10.032 14.063 1.00 90.94 113 ASP A O 1
ATOM 886 N N . GLN A 1 114 ? -0.929 -8.366 13.646 1.00 92.88 114 GLN A N 1
ATOM 887 C CA . GLN A 1 114 ? -1.931 -7.300 13.638 1.00 92.88 114 GLN A CA 1
ATOM 888 C C . GLN A 1 114 ? -2.781 -7.286 12.363 1.00 92.88 114 GLN A C 1
ATOM 890 O O . GLN A 1 114 ? -3.832 -6.656 12.350 1.00 92.88 114 GLN A O 1
ATOM 895 N N . ILE A 1 115 ? -2.369 -7.975 11.291 1.00 91.44 115 ILE A N 1
ATOM 896 C CA . ILE A 1 115 ? -3.129 -8.012 10.030 1.00 91.44 115 ILE A CA 1
ATOM 897 C C . ILE A 1 115 ? -4.543 -8.554 10.275 1.00 91.44 115 ILE A C 1
ATOM 899 O O . ILE A 1 115 ? -5.500 -8.033 9.717 1.00 91.44 115 ILE A O 1
ATOM 903 N N . GLY A 1 116 ? -4.685 -9.567 11.134 1.00 90.25 116 GLY A N 1
ATOM 904 C CA . GLY A 1 116 ? -5.975 -10.164 11.491 1.00 90.25 116 GLY A CA 1
ATOM 905 C C . GLY A 1 116 ? -6.637 -9.576 12.741 1.00 90.25 116 GLY A C 1
ATOM 906 O O . GLY A 1 116 ? -7.612 -10.153 13.214 1.00 90.25 116 GLY A O 1
ATOM 907 N N . ASP A 1 117 ? -6.105 -8.494 13.313 1.00 93.31 117 ASP A N 1
ATOM 908 C CA . ASP A 1 117 ? -6.607 -7.924 14.565 1.00 93.31 117 ASP A CA 1
ATOM 909 C C . ASP A 1 117 ? -7.832 -7.017 14.307 1.00 93.31 117 ASP A C 1
ATOM 911 O O . ASP A 1 117 ? -7.716 -6.037 13.564 1.00 93.31 117 ASP A O 1
ATOM 915 N N . PRO A 1 118 ? -8.996 -7.276 14.943 1.00 93.00 118 PRO A N 1
ATOM 916 C CA . PRO A 1 118 ? -10.186 -6.432 14.835 1.00 93.00 118 PRO A CA 1
ATOM 917 C C . PRO A 1 118 ? -10.006 -4.967 15.242 1.00 93.00 118 PRO A C 1
ATOM 919 O O . PRO A 1 118 ? -10.833 -4.128 14.892 1.00 93.00 118 PRO A O 1
ATOM 922 N N . ALA A 1 119 ? -8.957 -4.637 15.996 1.00 93.19 119 ALA A N 1
ATOM 923 C CA . ALA A 1 119 ? -8.641 -3.257 16.342 1.00 93.19 119 ALA A CA 1
ATOM 924 C C . ALA A 1 119 ? -8.084 -2.455 15.151 1.00 93.19 119 ALA A C 1
ATOM 926 O O . ALA A 1 119 ? -8.086 -1.219 15.184 1.00 93.19 119 ALA A O 1
ATOM 927 N N . MET A 1 120 ? -7.615 -3.131 14.104 1.00 94.75 120 MET A N 1
ATOM 928 C CA . MET A 1 120 ? -6.883 -2.522 13.000 1.00 94.75 120 MET A CA 1
ATOM 929 C C . MET A 1 120 ? -7.799 -2.152 11.830 1.00 94.75 120 MET A C 1
ATOM 931 O O . MET A 1 120 ? -8.820 -2.784 11.581 1.00 94.75 120 MET A O 1
ATOM 935 N N . ALA A 1 121 ? -7.445 -1.106 11.087 1.00 94.94 121 ALA A N 1
ATOM 936 C CA . ALA A 1 121 ? -8.309 -0.550 10.045 1.00 94.94 121 ALA A CA 1
ATOM 937 C C . ALA A 1 121 ? -8.469 -1.477 8.824 1.00 94.94 121 ALA A C 1
ATOM 939 O O . ALA A 1 121 ? -9.494 -1.432 8.149 1.00 94.94 121 ALA A O 1
ATOM 940 N N . LEU A 1 122 ? -7.484 -2.344 8.557 1.00 94.75 122 LEU A N 1
ATOM 941 C CA . LEU A 1 122 ? -7.552 -3.329 7.473 1.00 94.75 122 LEU A CA 1
ATOM 942 C C . LEU A 1 122 ? -8.668 -4.341 7.729 1.00 94.75 122 LEU A C 1
ATOM 944 O O . LEU A 1 122 ? -9.333 -4.758 6.787 1.00 94.75 122 LEU A O 1
ATOM 948 N N . TRP A 1 123 ? -8.893 -4.708 8.993 1.00 93.81 123 TRP A N 1
ATOM 949 C CA . TRP A 1 123 ? -9.966 -5.618 9.380 1.00 93.81 123 TRP A CA 1
ATOM 950 C C . TRP A 1 123 ? -11.345 -5.059 9.028 1.00 93.81 123 TRP A C 1
ATOM 952 O O . TRP A 1 123 ? -12.169 -5.761 8.441 1.00 93.81 123 TRP A O 1
ATOM 962 N N . ASP A 1 124 ? -11.584 -3.793 9.370 1.00 92.62 124 ASP A N 1
ATOM 963 C CA . ASP A 1 124 ? -12.842 -3.110 9.069 1.00 92.62 124 ASP A CA 1
ATOM 964 C C . ASP A 1 124 ? -13.041 -2.966 7.560 1.00 92.62 124 ASP A C 1
ATOM 966 O O . ASP A 1 124 ? -14.097 -3.334 7.038 1.00 92.62 124 ASP A O 1
ATOM 970 N N . TRP A 1 125 ? -12.005 -2.502 6.857 1.00 93.06 125 TRP A N 1
ATOM 971 C CA . TRP A 1 125 ? -12.032 -2.347 5.406 1.00 93.06 125 TRP A CA 1
ATOM 972 C C . TRP A 1 125 ? -12.323 -3.673 4.691 1.00 93.06 125 TRP A C 1
ATOM 974 O O . TRP A 1 125 ? -13.224 -3.731 3.856 1.00 93.06 125 TRP A O 1
ATOM 984 N N . ALA A 1 126 ? -11.637 -4.757 5.070 1.00 91.31 126 ALA A N 1
ATOM 985 C CA . ALA A 1 126 ? -11.812 -6.076 4.459 1.00 91.31 126 ALA A CA 1
ATOM 986 C C . ALA A 1 126 ? -13.231 -6.641 4.649 1.00 91.31 126 ALA A C 1
ATOM 988 O O . ALA A 1 126 ? -13.678 -7.488 3.882 1.00 91.31 126 ALA A O 1
ATOM 989 N N . ARG A 1 127 ? -13.968 -6.166 5.659 1.00 88.50 127 ARG A N 1
ATOM 990 C CA . ARG A 1 127 ? -15.349 -6.580 5.946 1.00 88.50 127 ARG A CA 1
ATOM 991 C C . ARG A 1 127 ? -16.410 -5.655 5.355 1.00 88.50 127 ARG A C 1
ATOM 993 O O . ARG A 1 127 ? -17.595 -5.852 5.620 1.00 88.50 127 ARG A O 1
ATOM 1000 N N . GLY A 1 128 ? -16.006 -4.659 4.567 1.00 81.44 128 GLY A N 1
ATOM 1001 C CA . GLY A 1 128 ? -16.917 -3.686 3.972 1.00 81.44 128 GLY A CA 1
ATOM 1002 C C . GLY A 1 128 ? -17.481 -2.677 4.975 1.00 81.44 128 GLY A C 1
ATOM 1003 O O . GLY A 1 128 ? -18.472 -2.011 4.672 1.00 81.44 128 GLY A O 1
ATOM 1004 N N . SER A 1 129 ? -16.874 -2.543 6.159 1.00 64.44 129 SER A N 1
ATOM 1005 C CA . SER A 1 129 ? -17.159 -1.403 7.028 1.00 64.44 129 SER A CA 1
ATOM 1006 C C . SER A 1 129 ? -16.570 -0.157 6.362 1.00 64.44 129 SER A C 1
ATOM 1008 O O . SER A 1 129 ? -15.395 -0.180 5.984 1.00 64.44 129 SER A O 1
ATOM 1010 N N . PRO A 1 130 ? -17.342 0.928 6.179 1.00 54.47 130 PRO A N 1
ATOM 1011 C CA . PRO A 1 130 ? -16.806 2.137 5.577 1.00 54.47 130 PRO A CA 1
ATOM 1012 C C . PRO A 1 130 ? -15.631 2.633 6.423 1.00 54.47 130 PRO A C 1
ATOM 1014 O O . PRO A 1 130 ? -15.780 2.834 7.630 1.00 54.47 130 PRO A O 1
ATOM 1017 N N . ALA A 1 131 ? -14.466 2.805 5.791 1.00 53.34 131 ALA A N 1
ATOM 1018 C CA . ALA A 1 131 ? -13.361 3.530 6.399 1.00 53.34 131 ALA A CA 1
ATOM 1019 C C . ALA A 1 131 ? -13.906 4.903 6.803 1.00 53.34 131 ALA A C 1
ATOM 1021 O O . ALA A 1 131 ? -14.463 5.613 5.966 1.00 53.34 131 ALA A O 1
ATOM 1022 N N . THR A 1 132 ? -13.844 5.221 8.095 1.00 50.94 132 THR A N 1
ATOM 1023 C CA . THR A 1 132 ? -14.371 6.471 8.640 1.00 50.94 132 THR A CA 1
ATOM 1024 C C . THR A 1 132 ? -13.797 7.633 7.831 1.00 50.94 132 THR A C 1
ATOM 1026 O O . THR A 1 132 ? -12.575 7.756 7.766 1.00 50.94 132 THR A O 1
ATOM 1029 N N . ASP A 1 133 ? -14.671 8.415 7.185 1.00 42.69 133 ASP A N 1
ATOM 1030 C CA . ASP A 1 133 ? -14.329 9.466 6.217 1.00 42.69 133 ASP A CA 1
ATOM 1031 C C . ASP A 1 133 ? -13.048 10.224 6.602 1.00 42.69 133 ASP A C 1
ATOM 1033 O O . ASP A 1 133 ? -12.978 10.904 7.631 1.00 42.69 133 ASP A O 1
ATOM 1037 N N . CYS A 1 134 ? -12.027 10.113 5.752 1.00 40.62 134 CYS A N 1
ATOM 1038 C CA . CYS A 1 134 ? -10.836 10.947 5.810 1.00 40.62 134 CYS A CA 1
ATOM 1039 C C . CYS A 1 134 ? -11.186 12.343 5.268 1.00 40.62 134 CYS A C 1
ATOM 1041 O O . CYS A 1 134 ? -10.915 12.649 4.109 1.00 40.62 134 CYS A O 1
ATOM 1043 N N . THR A 1 135 ? -11.798 13.185 6.105 1.00 36.09 135 THR A N 1
ATOM 1044 C CA . THR A 1 135 ? -11.958 14.634 5.865 1.00 36.09 135 THR A CA 1
ATOM 1045 C C . THR A 1 135 ? -11.302 15.458 6.960 1.00 36.09 135 THR A C 1
ATOM 1047 O O . THR A 1 135 ? -11.528 15.135 8.150 1.00 36.09 135 THR A O 1
#